Protein AF-A0A5K0WWZ9-F1 (afdb_monomer_lite)

InterPro domains:
  IPR000048 IQ motif, EF-hand binding site [PF00612] (26-44)
  IPR000048 IQ motif, EF-hand binding site [PF00612] (49-59)
  IPR027417 P-loop containing nucleoside triphosphate hydrolase [SSF52540] (1-59)

Organism: NCBI:txid210225

Foldseek 3Di:
DDPPDDDDDPPPVVVVVVVVVVVVVVVVCVVVVVVVVVVVVVVVVVVVVVVVVVVVVVD

Secondary structure (DSSP, 8-state):
--TTS----TTHHHHHHHHHHHHHHHHHHHHHHHHHHHHHHHHHHHHHHHHHHHHHHH-

pLDDT: mean 96.09, std 5.95, range [65.81, 98.88]

Sequence (59 aa):
MGRSKAFLRAGQIAVLDGKRAEVLDNAAKVIQGCWRTFVAYKDFMLKKSAAIKLQAACR

Radius of gyration: 25.01 Å; chains: 1; bounding box: 45×18×71 Å

Structure (mmCIF, N/CA/C/O backbone):
data_AF-A0A5K0WWZ9-F1
#
_entry.id   AF-A0A5K0WWZ9-F1
#
loop_
_atom_site.group_PDB
_atom_site.id
_atom_site.type_symbol
_atom_site.label_atom_id
_atom_site.label_alt_id
_atom_site.label_comp_id
_atom_site.label_asym_id
_atom_site.label_entity_id
_atom_site.label_seq_id
_atom_site.pdbx_PDB_ins_code
_atom_site.Cartn_x
_atom_site.Cartn_y
_atom_site.Cartn_z
_atom_site.occupancy
_atom_site.B_iso_or_equiv
_atom_site.auth_seq_id
_atom_site.auth_comp_id
_atom_site.auth_asym_id
_atom_site.auth_atom_id
_atom_site.pdbx_PDB_model_num
ATOM 1 N N . MET A 1 1 ? 21.437 8.912 -33.622 1.00 65.81 1 MET A N 1
ATOM 2 C CA . MET A 1 1 ? 20.314 8.917 -32.657 1.00 65.81 1 MET A CA 1
ATOM 3 C C . MET A 1 1 ? 19.063 9.368 -33.393 1.00 65.81 1 MET A C 1
ATOM 5 O O . MET A 1 1 ? 19.141 10.363 -34.104 1.00 65.81 1 MET A O 1
ATOM 9 N N . GLY A 1 2 ? 17.965 8.612 -33.339 1.00 80.00 2 GLY A N 1
ATOM 10 C CA . GLY A 1 2 ? 16.744 8.975 -34.070 1.00 80.00 2 GLY A CA 1
ATOM 11 C C . GLY A 1 2 ? 16.004 10.129 -33.391 1.00 80.00 2 GLY A C 1
ATOM 12 O O . GLY A 1 2 ? 15.928 10.181 -32.170 1.00 80.00 2 GLY A O 1
ATOM 13 N N . ARG A 1 3 ? 15.460 11.055 -34.187 1.00 89.88 3 ARG A N 1
ATOM 14 C CA . ARG A 1 3 ? 14.870 12.321 -33.709 1.00 89.88 3 ARG A CA 1
ATOM 15 C C . ARG A 1 3 ? 13.612 12.168 -32.840 1.00 89.88 3 ARG A C 1
ATOM 17 O O . ARG A 1 3 ? 13.268 13.112 -32.146 1.00 89.88 3 ARG A O 1
ATOM 24 N N . SER A 1 4 ? 12.924 11.024 -32.882 1.00 95.38 4 SER A N 1
ATOM 25 C CA . SER A 1 4 ? 11.586 10.854 -32.286 1.00 95.38 4 SER A CA 1
ATOM 26 C C . SER A 1 4 ? 11.461 9.741 -31.243 1.00 95.38 4 SER A C 1
ATOM 28 O O . SER A 1 4 ? 10.381 9.566 -30.683 1.00 95.38 4 SER A O 1
ATOM 30 N N . LYS A 1 5 ? 12.514 8.951 -30.991 1.00 92.44 5 LYS A N 1
ATOM 31 C CA . LYS A 1 5 ? 12.449 7.794 -30.081 1.00 92.44 5 LYS A CA 1
ATOM 32 C C . LYS A 1 5 ? 13.739 7.637 -29.286 1.00 92.44 5 LYS A C 1
ATOM 34 O O . LYS A 1 5 ? 14.820 7.941 -29.787 1.00 92.44 5 LYS A O 1
ATOM 39 N N . ALA A 1 6 ? 13.616 7.115 -28.069 1.00 90.56 6 ALA A N 1
ATOM 40 C CA . ALA A 1 6 ? 14.758 6.691 -27.272 1.00 90.56 6 ALA A CA 1
ATOM 41 C C . ALA A 1 6 ? 15.308 5.363 -27.816 1.00 90.56 6 ALA A C 1
ATOM 43 O O . ALA A 1 6 ? 14.546 4.444 -28.112 1.00 90.56 6 ALA A O 1
ATOM 44 N N . PHE A 1 7 ? 16.631 5.269 -27.950 1.00 93.12 7 PHE A N 1
ATOM 45 C CA . PHE A 1 7 ? 17.319 4.060 -28.400 1.00 93.12 7 PHE A CA 1
ATOM 46 C C . PHE A 1 7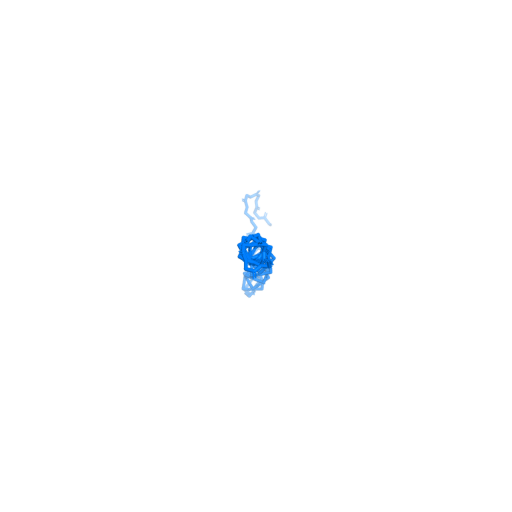 ? 18.048 3.449 -27.212 1.00 93.12 7 PHE A C 1
ATOM 48 O O . PHE A 1 7 ? 18.887 4.104 -26.598 1.00 93.12 7 PHE A O 1
ATOM 55 N N . LEU A 1 8 ? 17.723 2.198 -26.908 1.00 93.06 8 LEU A N 1
ATOM 56 C CA . LEU A 1 8 ? 18.319 1.435 -25.821 1.00 93.06 8 LEU A CA 1
ATOM 57 C C . LEU A 1 8 ? 19.064 0.229 -26.397 1.00 93.06 8 LEU A C 1
ATOM 59 O O . LEU A 1 8 ? 18.624 -0.386 -27.368 1.00 9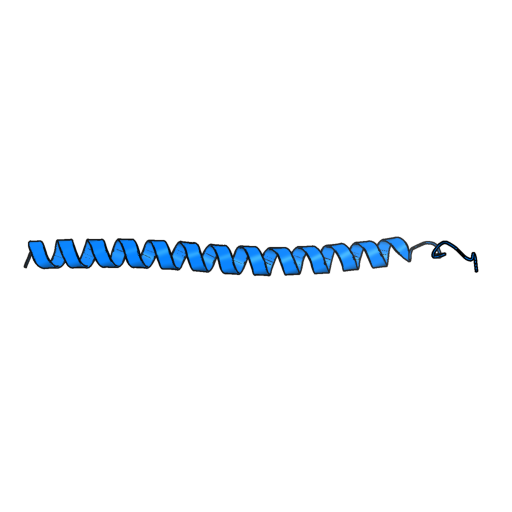3.06 8 LEU A O 1
ATOM 63 N N . ARG A 1 9 ? 20.198 -0.109 -25.789 1.00 94.38 9 ARG A N 1
ATOM 64 C CA . ARG A 1 9 ? 20.902 -1.374 -26.006 1.00 94.38 9 ARG A CA 1
ATOM 65 C C . ARG A 1 9 ? 20.185 -2.503 -25.266 1.00 94.38 9 ARG A C 1
ATOM 67 O O . ARG A 1 9 ? 19.430 -2.266 -24.318 1.00 94.38 9 ARG A O 1
ATOM 74 N N . ALA A 1 10 ? 20.459 -3.738 -25.683 1.00 91.69 10 ALA A N 1
ATOM 75 C CA . ALA A 1 10 ? 19.950 -4.931 -25.014 1.00 91.69 10 ALA A CA 1
ATOM 76 C C . ALA A 1 10 ? 20.227 -4.877 -23.498 1.00 91.69 10 ALA A C 1
ATOM 78 O O . ALA A 1 10 ? 21.303 -4.463 -23.069 1.00 91.69 10 ALA A O 1
ATOM 79 N N . GLY A 1 11 ? 19.231 -5.248 -22.692 1.00 92.44 11 GLY A N 1
ATOM 80 C CA . GLY A 1 11 ? 19.313 -5.256 -21.227 1.00 92.44 11 GLY A CA 1
ATOM 81 C C . GLY A 1 11 ? 18.995 -3.926 -20.530 1.00 92.44 11 GLY A C 1
ATOM 82 O O . GLY A 1 11 ? 18.580 -3.949 -19.376 1.00 92.44 11 GLY A O 1
ATOM 83 N N . GLN A 1 12 ? 19.089 -2.771 -21.204 1.00 96.81 12 GLN A N 1
ATOM 84 C CA . GLN A 1 12 ? 18.799 -1.482 -20.550 1.00 96.81 12 GLN A CA 1
ATOM 85 C C . GLN A 1 12 ? 17.316 -1.323 -20.193 1.00 96.81 12 GLN A C 1
ATOM 87 O O . GLN A 1 12 ? 16.995 -0.780 -19.139 1.00 96.81 12 GLN A O 1
ATOM 92 N N . ILE A 1 13 ? 16.413 -1.830 -21.039 1.00 96.31 13 ILE A N 1
ATOM 93 C CA . ILE A 1 13 ? 14.971 -1.775 -20.769 1.00 96.31 13 ILE A CA 1
ATOM 94 C C . ILE A 1 13 ? 14.595 -2.582 -19.520 1.00 96.31 13 ILE A C 1
ATOM 96 O O . ILE A 1 13 ?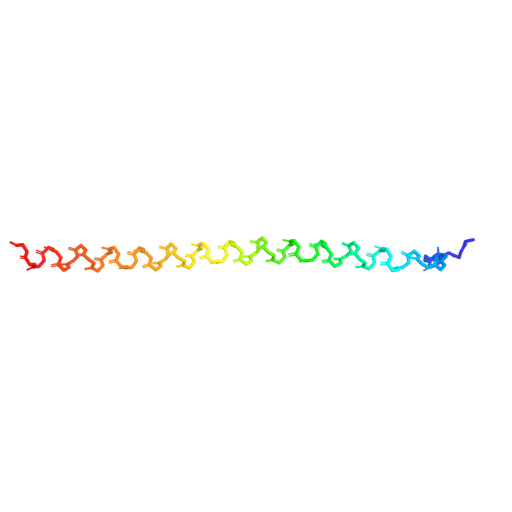 13.842 -2.091 -18.692 1.00 96.31 13 ILE A O 1
ATOM 100 N N . ALA A 1 14 ? 15.212 -3.752 -19.315 1.00 97.00 14 ALA A N 1
ATOM 101 C CA . ALA A 1 14 ? 14.953 -4.593 -18.148 1.00 97.00 14 ALA A CA 1
ATOM 102 C C . ALA A 1 14 ? 15.376 -3.908 -16.837 1.00 97.00 14 ALA A C 1
ATOM 104 O O . ALA A 1 14 ? 14.684 -4.016 -15.828 1.00 97.00 14 ALA A O 1
ATOM 105 N N . VAL A 1 15 ? 16.484 -3.158 -16.857 1.00 97.25 15 VAL A N 1
ATOM 106 C CA . VAL A 1 15 ? 16.923 -2.364 -15.698 1.00 97.25 15 VAL A CA 1
ATOM 107 C C . VAL A 1 15 ? 15.929 -1.238 -15.397 1.00 97.25 15 VAL A C 1
ATOM 109 O O . VAL A 1 15 ? 15.577 -1.022 -14.236 1.00 97.25 15 VAL A O 1
ATOM 112 N N . LEU A 1 16 ? 15.445 -0.538 -16.429 1.00 97.88 16 LEU A N 1
ATOM 113 C CA . LEU A 1 16 ? 14.444 0.521 -16.269 1.00 97.88 16 LEU A CA 1
ATOM 114 C C . LEU A 1 16 ? 13.109 -0.027 -15.752 1.00 97.88 16 LEU A C 1
ATOM 116 O O . LEU A 1 16 ? 12.526 0.562 -14.842 1.00 97.88 16 LEU A O 1
ATOM 120 N N . ASP A 1 17 ? 12.657 -1.166 -16.273 1.00 98.00 17 ASP A N 1
ATOM 121 C CA . ASP A 1 17 ? 11.433 -1.830 -15.822 1.00 98.00 17 ASP A CA 1
ATOM 122 C C . ASP A 1 17 ? 11.552 -2.315 -14.374 1.00 98.00 17 ASP A C 1
ATOM 124 O O . ASP A 1 17 ? 10.626 -2.119 -13.585 1.00 98.00 17 ASP A O 1
ATOM 128 N N . GLY A 1 18 ? 12.713 -2.857 -13.988 1.00 98.38 18 GLY A N 1
ATOM 129 C CA . GLY A 1 18 ? 13.005 -3.217 -12.602 1.00 98.38 18 GLY A CA 1
ATOM 130 C C . GLY A 1 18 ? 12.916 -2.011 -11.666 1.00 98.38 18 GLY A C 1
ATOM 131 O O . GLY A 1 18 ? 12.227 -2.064 -10.645 1.00 98.38 18 GLY A O 1
ATOM 132 N N . LYS A 1 19 ? 13.528 -0.879 -12.044 1.00 98.44 19 LYS A N 1
ATOM 133 C CA . LYS A 1 19 ? 13.453 0.339 -11.227 1.00 98.44 19 LYS A CA 1
ATOM 134 C C . LYS A 1 19 ? 12.038 0.910 -11.165 1.00 98.44 19 LYS A C 1
ATOM 136 O O . LYS A 1 19 ? 11.603 1.374 -10.112 1.00 98.44 19 LYS A O 1
ATOM 141 N N . ARG A 1 20 ? 11.299 0.858 -12.276 1.00 98.56 20 ARG A N 1
ATOM 142 C CA . ARG A 1 20 ? 9.893 1.271 -12.328 1.00 98.56 20 ARG A CA 1
ATOM 143 C C . ARG A 1 20 ? 9.039 0.431 -11.378 1.00 98.56 20 ARG A C 1
ATOM 145 O O . ARG A 1 20 ? 8.231 1.002 -10.651 1.00 98.56 20 ARG A O 1
ATOM 152 N N . ALA A 1 21 ? 9.226 -0.889 -11.357 1.00 98.69 21 ALA A N 1
ATOM 153 C CA . ALA A 1 21 ? 8.510 -1.779 -10.449 1.00 98.69 21 ALA A CA 1
ATOM 154 C C . ALA A 1 21 ? 8.802 -1.451 -8.975 1.00 98.69 21 ALA A C 1
ATOM 156 O O . ALA A 1 21 ? 7.869 -1.338 -8.185 1.00 98.69 21 ALA A O 1
ATOM 157 N N . GLU A 1 22 ? 10.068 -1.210 -8.622 1.00 98.75 22 GLU A N 1
ATOM 158 C CA . GLU A 1 22 ? 10.476 -0.824 -7.264 1.00 98.75 22 GLU A CA 1
ATOM 159 C C . GLU A 1 22 ? 9.810 0.486 -6.806 1.00 98.75 22 GLU A C 1
ATOM 161 O O . GLU A 1 22 ? 9.277 0.574 -5.701 1.00 98.75 22 GLU A O 1
ATOM 166 N N . VAL A 1 23 ? 9.799 1.511 -7.665 1.00 98.69 23 VAL A N 1
ATOM 167 C CA . VAL A 1 23 ? 9.166 2.803 -7.349 1.00 98.69 23 VAL A CA 1
ATOM 168 C C . VAL A 1 23 ? 7.657 2.645 -7.151 1.00 98.69 23 VAL A C 1
ATOM 170 O O . VAL A 1 23 ? 7.102 3.211 -6.208 1.00 98.69 23 VAL A O 1
ATOM 173 N N . LEU A 1 24 ? 6.994 1.865 -8.009 1.00 98.81 24 LEU A N 1
ATOM 174 C CA . LEU A 1 24 ? 5.557 1.609 -7.899 1.00 98.81 24 LEU A CA 1
ATOM 175 C C . LEU A 1 24 ? 5.208 0.816 -6.632 1.00 98.81 24 LEU A C 1
ATOM 177 O O . LEU A 1 24 ? 4.248 1.170 -5.949 1.00 98.81 24 LEU A O 1
ATOM 181 N N . ASP A 1 25 ? 5.993 -0.206 -6.288 1.00 98.81 25 ASP A N 1
ATOM 182 C CA . ASP A 1 25 ? 5.809 -0.992 -5.062 1.00 98.81 25 ASP A CA 1
ATOM 183 C C . ASP A 1 25 ? 5.980 -0.126 -3.805 1.00 98.81 25 ASP A C 1
ATOM 185 O O . ASP A 1 25 ? 5.133 -0.142 -2.908 1.00 98.81 25 ASP A O 1
ATOM 189 N N . ASN A 1 26 ? 7.015 0.717 -3.768 1.00 98.81 26 ASN A N 1
ATOM 190 C CA . ASN A 1 26 ? 7.232 1.647 -2.662 1.00 98.81 26 ASN A CA 1
ATOM 191 C C . ASN A 1 26 ? 6.077 2.650 -2.517 1.00 98.81 26 ASN A C 1
ATOM 193 O O . ASN A 1 26 ? 5.575 2.857 -1.409 1.00 98.81 26 ASN A O 1
ATOM 197 N N . ALA A 1 27 ? 5.603 3.232 -3.622 1.00 98.69 27 ALA A N 1
ATOM 198 C CA . ALA A 1 27 ? 4.457 4.139 -3.601 1.00 98.69 27 ALA A CA 1
ATOM 199 C C . ALA A 1 27 ? 3.184 3.438 -3.092 1.00 98.69 27 ALA A C 1
ATOM 201 O O . ALA A 1 27 ? 2.465 3.981 -2.247 1.00 98.69 27 ALA A O 1
ATOM 202 N N . ALA A 1 28 ? 2.932 2.207 -3.548 1.00 98.81 28 ALA A N 1
ATOM 203 C CA . ALA A 1 28 ? 1.801 1.409 -3.095 1.00 98.81 28 ALA A CA 1
ATOM 204 C C . ALA A 1 28 ? 1.877 1.122 -1.588 1.00 98.81 28 ALA A C 1
ATOM 206 O O . ALA A 1 28 ? 0.885 1.309 -0.881 1.00 98.81 28 ALA A O 1
ATOM 207 N N . LYS A 1 29 ? 3.050 0.739 -1.069 1.00 98.81 29 LYS A N 1
ATOM 208 C CA . LYS A 1 29 ? 3.263 0.499 0.368 1.00 98.81 29 LYS A CA 1
ATOM 209 C C . LYS A 1 29 ? 2.964 1.734 1.214 1.00 98.81 29 LYS A C 1
ATOM 211 O O . LYS A 1 29 ? 2.301 1.599 2.242 1.00 98.81 29 LYS A O 1
ATOM 216 N N . VAL A 1 30 ? 3.382 2.922 0.772 1.00 98.81 30 VAL A N 1
ATOM 217 C CA . VAL A 1 30 ? 3.096 4.188 1.470 1.00 98.81 30 VAL A CA 1
ATOM 218 C C . VAL A 1 30 ? 1.592 4.455 1.517 1.00 98.81 30 VAL A C 1
ATOM 220 O O . VAL A 1 30 ? 1.037 4.616 2.603 1.00 98.81 30 VAL A O 1
ATOM 223 N N . ILE A 1 31 ? 0.912 4.427 0.367 1.00 98.81 31 ILE A N 1
ATOM 224 C CA . ILE A 1 31 ? -0.533 4.700 0.281 1.00 98.81 31 ILE A CA 1
ATOM 225 C C . ILE A 1 31 ? -1.325 3.705 1.134 1.00 98.81 31 ILE A C 1
ATOM 227 O O . ILE A 1 31 ? -2.168 4.092 1.947 1.00 98.81 31 ILE A O 1
ATOM 231 N N . GLN A 1 32 ? -1.033 2.413 0.985 1.00 98.88 32 GLN A N 1
ATOM 232 C CA . GLN A 1 32 ? -1.713 1.377 1.749 1.00 98.88 32 GLN A CA 1
ATOM 233 C C . GLN A 1 32 ? -1.400 1.480 3.251 1.00 98.88 32 GLN A C 1
ATOM 235 O O . GLN A 1 32 ? -2.271 1.205 4.073 1.00 98.88 32 GLN A O 1
ATOM 240 N N . GLY A 1 33 ? -0.178 1.867 3.628 1.00 98.81 33 GLY A N 1
ATOM 241 C CA . GLY A 1 33 ? 0.211 2.115 5.017 1.00 98.81 33 GLY A CA 1
ATOM 242 C C . GLY A 1 33 ? -0.606 3.240 5.648 1.00 98.81 33 GLY A C 1
ATOM 243 O O . GLY A 1 33 ? -1.213 3.039 6.700 1.00 98.81 33 GLY A O 1
ATOM 244 N N . CYS A 1 34 ? -0.711 4.386 4.969 1.00 98.81 34 CYS A N 1
ATOM 245 C CA . CYS A 1 34 ? -1.554 5.501 5.405 1.00 98.81 34 CYS A CA 1
ATOM 246 C C . CYS A 1 34 ? -3.018 5.075 5.581 1.00 98.81 34 CYS A C 1
ATOM 248 O O . CYS A 1 34 ? -3.637 5.390 6.599 1.00 98.81 34 CYS A O 1
ATOM 250 N N . TRP A 1 35 ? -3.558 4.312 4.625 1.00 98.81 35 TRP A N 1
ATOM 251 C CA . TRP A 1 35 ? -4.925 3.801 4.703 1.00 98.81 35 TRP A CA 1
ATOM 252 C C . TRP A 1 35 ? -5.147 2.886 5.914 1.00 98.81 35 TRP A C 1
ATOM 254 O O . TRP A 1 35 ? -6.099 3.083 6.669 1.00 98.81 35 TRP A O 1
ATOM 264 N N . ARG A 1 36 ? -4.255 1.912 6.144 1.00 98.81 36 ARG A N 1
ATOM 265 C CA . ARG A 1 36 ? -4.350 0.988 7.289 1.00 98.81 36 ARG A CA 1
ATOM 266 C C . ARG A 1 36 ? -4.336 1.741 8.621 1.00 98.81 36 ARG A C 1
ATOM 268 O O . ARG A 1 36 ? -5.159 1.449 9.486 1.00 98.81 36 ARG A O 1
ATOM 275 N N . THR A 1 37 ? -3.464 2.741 8.761 1.00 98.75 37 THR A N 1
ATOM 276 C CA . THR A 1 37 ? -3.409 3.598 9.956 1.00 98.75 37 THR A CA 1
ATOM 277 C C . THR A 1 37 ? -4.707 4.375 10.160 1.00 98.75 37 THR A C 1
ATOM 279 O O . THR A 1 37 ? -5.236 4.406 11.271 1.00 98.75 37 THR A O 1
ATOM 282 N N . PHE A 1 38 ? -5.255 4.967 9.097 1.00 98.75 38 PHE A N 1
ATOM 283 C CA . PHE A 1 38 ? -6.519 5.700 9.166 1.00 98.75 38 PHE A CA 1
ATOM 284 C C . PHE A 1 38 ? -7.681 4.809 9.627 1.00 98.75 38 PHE A C 1
ATOM 286 O O . PHE A 1 38 ? -8.423 5.184 10.538 1.00 98.75 38 PHE A O 1
ATOM 293 N N . VAL A 1 39 ? -7.814 3.614 9.042 1.00 98.81 39 VAL A N 1
ATOM 294 C CA . VAL A 1 39 ? -8.857 2.648 9.419 1.00 98.81 39 VAL A CA 1
ATOM 295 C C . VAL A 1 39 ? -8.709 2.231 10.884 1.00 98.81 39 VAL A C 1
ATOM 297 O O . VAL A 1 39 ? -9.673 2.320 11.642 1.00 98.81 39 VAL A O 1
ATOM 300 N N . ALA A 1 40 ? -7.498 1.865 11.318 1.00 98.75 40 ALA A N 1
ATOM 301 C CA . ALA A 1 40 ? -7.241 1.464 12.701 1.00 98.75 40 ALA A CA 1
ATOM 302 C C . ALA A 1 40 ? -7.567 2.582 13.709 1.00 98.75 40 ALA A C 1
ATOM 304 O O . ALA A 1 40 ? -8.174 2.322 14.751 1.00 98.75 40 ALA A O 1
ATOM 305 N N . TYR A 1 41 ? -7.213 3.831 13.391 1.00 98.75 41 TYR A N 1
ATOM 306 C CA . TYR A 1 41 ? -7.534 4.988 14.227 1.00 98.75 41 TYR A CA 1
ATOM 307 C C . TYR A 1 41 ? -9.047 5.208 14.344 1.00 98.75 41 TYR A C 1
ATOM 309 O O . TYR A 1 41 ? -9.565 5.393 15.448 1.00 98.75 41 TYR A O 1
ATOM 317 N N . LYS A 1 42 ? -9.775 5.141 13.223 1.00 98.69 42 LYS A N 1
ATOM 318 C CA . LYS A 1 42 ? -11.235 5.283 13.210 1.00 98.69 42 LYS A CA 1
ATOM 319 C C . LYS A 1 42 ? -11.909 4.201 14.059 1.00 98.69 42 LYS A C 1
ATOM 321 O O . LYS A 1 42 ? -12.753 4.523 14.896 1.00 98.69 42 LYS A O 1
ATOM 326 N N . ASP A 1 43 ? -11.495 2.948 13.899 1.00 98.81 43 ASP A N 1
ATOM 327 C CA . ASP A 1 43 ? -12.028 1.821 14.668 1.00 98.81 43 ASP A CA 1
ATOM 328 C C . ASP A 1 43 ? -11.752 1.964 16.165 1.00 98.81 43 ASP A C 1
ATOM 330 O O . ASP A 1 43 ? -12.630 1.708 16.993 1.00 98.81 43 ASP A O 1
ATOM 334 N N . PHE A 1 44 ? -10.541 2.393 16.527 1.00 98.62 44 PHE A N 1
ATOM 335 C CA . PHE A 1 44 ? -10.182 2.667 17.913 1.00 98.62 44 PHE A CA 1
ATOM 336 C C . PHE A 1 44 ? -11.075 3.752 18.523 1.00 98.62 44 PHE A C 1
ATOM 338 O O . PHE A 1 44 ? -11.607 3.564 19.617 1.00 98.62 44 PHE A O 1
ATOM 345 N N . MET A 1 45 ? -11.287 4.862 17.814 1.00 98.75 45 MET A N 1
ATOM 346 C CA . MET A 1 45 ? -12.118 5.967 18.298 1.00 98.75 45 MET A CA 1
ATOM 347 C C . MET A 1 45 ? -13.576 5.545 18.517 1.00 98.75 45 MET A C 1
ATOM 349 O O . MET A 1 45 ? -14.168 5.896 19.541 1.00 98.75 45 MET A O 1
ATOM 353 N N . LEU A 1 46 ? -14.137 4.743 17.605 1.00 98.69 46 LEU A N 1
ATOM 354 C CA . LEU A 1 46 ? -15.485 4.188 17.754 1.00 98.69 46 LEU A CA 1
ATOM 355 C C . LEU A 1 46 ? -15.587 3.282 18.987 1.00 98.69 46 LEU A C 1
ATOM 357 O O . LEU A 1 46 ? -16.479 3.468 19.819 1.00 98.69 46 LEU A O 1
ATOM 361 N N . LYS A 1 47 ? -14.639 2.352 19.152 1.00 98.62 47 LYS A N 1
ATOM 362 C CA . LYS A 1 47 ? -14.586 1.438 20.306 1.00 98.62 47 LYS A CA 1
ATOM 363 C C . LYS A 1 47 ? -14.419 2.195 21.620 1.00 98.62 47 LYS A C 1
ATOM 365 O O . LYS A 1 47 ? -15.124 1.905 22.582 1.00 98.62 47 LYS A O 1
ATOM 370 N N . LYS A 1 48 ? -13.542 3.201 21.654 1.00 98.56 48 LYS A N 1
ATOM 371 C CA . LYS A 1 48 ? -13.336 4.065 22.822 1.00 98.56 48 LYS A CA 1
ATOM 372 C C . LYS A 1 48 ? -14.627 4.785 23.213 1.00 98.56 48 LYS A C 1
ATOM 374 O O . LYS A 1 48 ? -14.984 4.783 24.386 1.00 98.56 48 LYS A O 1
ATOM 379 N N . SER A 1 49 ? -15.341 5.372 22.250 1.00 98.50 49 SER A N 1
ATOM 380 C CA . S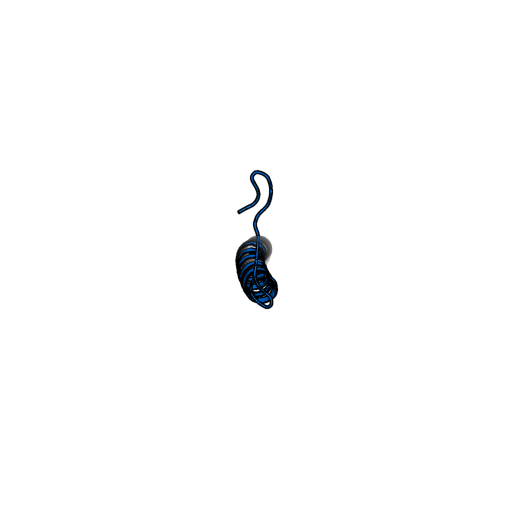ER A 1 49 ? -16.616 6.048 22.522 1.00 98.50 49 SER A CA 1
ATOM 381 C C . SER A 1 49 ? -17.666 5.086 23.086 1.00 98.50 49 SER A C 1
ATOM 383 O O . SER A 1 49 ? -18.327 5.412 24.071 1.00 98.50 49 SER A O 1
ATOM 385 N N . ALA A 1 50 ? -17.787 3.887 22.507 1.00 98.38 50 ALA A N 1
ATOM 386 C CA . ALA A 1 50 ? -18.701 2.859 22.998 1.00 98.38 50 ALA A CA 1
ATOM 387 C C . ALA A 1 50 ? -18.346 2.402 24.424 1.00 98.38 50 ALA A C 1
ATOM 389 O O . ALA A 1 50 ? -19.225 2.344 25.282 1.00 98.38 50 ALA A O 1
ATOM 390 N N . ALA A 1 51 ? -17.062 2.151 24.696 1.00 98.31 51 ALA A N 1
ATOM 391 C CA . ALA A 1 51 ? -16.581 1.753 26.015 1.00 98.31 51 ALA A CA 1
ATOM 392 C C . ALA A 1 51 ? -16.882 2.814 27.081 1.00 98.31 51 ALA A C 1
ATOM 394 O O . ALA A 1 51 ? -17.400 2.468 28.137 1.00 98.31 51 ALA A O 1
ATOM 395 N N . ILE A 1 52 ? -16.637 4.099 26.792 1.00 98.19 52 ILE A N 1
ATOM 396 C CA . ILE A 1 52 ? -16.940 5.200 27.721 1.00 98.19 52 ILE A CA 1
ATOM 397 C C . ILE A 1 52 ? -18.437 5.247 28.046 1.00 98.19 52 ILE A C 1
ATOM 399 O O . ILE A 1 52 ? -18.802 5.365 29.212 1.00 98.19 52 ILE A O 1
ATOM 403 N N . LYS A 1 53 ? -19.310 5.128 27.036 1.00 98.06 53 LYS A N 1
ATOM 404 C CA . LYS A 1 53 ? -20.770 5.131 27.242 1.00 98.06 53 LYS A CA 1
ATOM 405 C C . LYS A 1 53 ? -21.226 3.957 28.105 1.00 98.06 53 LYS A C 1
ATOM 407 O O . LYS A 1 53 ? -22.008 4.155 29.026 1.00 98.06 53 LYS A O 1
ATOM 412 N N . LEU A 1 54 ? -20.713 2.758 27.832 1.00 97.88 54 LEU A N 1
ATOM 413 C CA . LEU A 1 54 ? -21.020 1.569 28.624 1.00 97.88 54 LEU A CA 1
ATOM 414 C C . LEU A 1 54 ? -20.533 1.726 30.070 1.00 97.88 54 LEU A C 1
ATOM 416 O O . LEU A 1 54 ? -21.286 1.490 31.006 1.00 97.88 54 LEU A O 1
ATOM 420 N N . GLN A 1 55 ? -19.294 2.186 30.255 1.00 97.69 55 GLN A N 1
ATOM 421 C CA . GLN A 1 55 ? -18.713 2.425 31.576 1.00 97.69 55 GLN A CA 1
ATOM 422 C C . GLN A 1 55 ? -19.490 3.475 32.374 1.00 97.69 55 GLN A C 1
ATOM 424 O O . GLN A 1 55 ? -19.609 3.328 33.583 1.00 97.69 55 GLN A O 1
ATOM 429 N N . ALA A 1 56 ? -20.004 4.521 31.723 1.00 97.31 56 ALA A N 1
ATOM 430 C CA . ALA A 1 56 ? -20.821 5.542 32.372 1.00 97.31 56 ALA A CA 1
ATOM 431 C C . ALA A 1 56 ? -22.214 5.027 32.761 1.00 97.31 56 ALA A C 1
ATOM 433 O O . ALA A 1 56 ? -22.745 5.465 33.769 1.00 97.31 56 ALA A O 1
ATOM 434 N N . ALA A 1 57 ? -22.796 4.106 31.984 1.00 96.88 57 ALA A N 1
ATOM 435 C CA . ALA A 1 57 ? -24.098 3.510 32.289 1.00 96.88 57 ALA A CA 1
ATOM 436 C C . ALA A 1 57 ? -24.038 2.447 33.401 1.00 96.88 57 ALA A C 1
ATOM 438 O O . ALA A 1 57 ? -25.042 2.197 34.060 1.00 96.88 57 ALA A O 1
ATOM 439 N N . CYS A 1 58 ? -22.888 1.789 33.578 1.00 92.00 58 CYS A N 1
ATOM 440 C CA . CYS A 1 58 ? -22.685 0.761 34.604 1.00 92.00 58 CYS A CA 1
ATOM 441 C C . CYS A 1 58 ? -22.076 1.288 35.916 1.00 92.00 58 CYS A C 1
ATOM 443 O O . CYS A 1 58 ? -21.928 0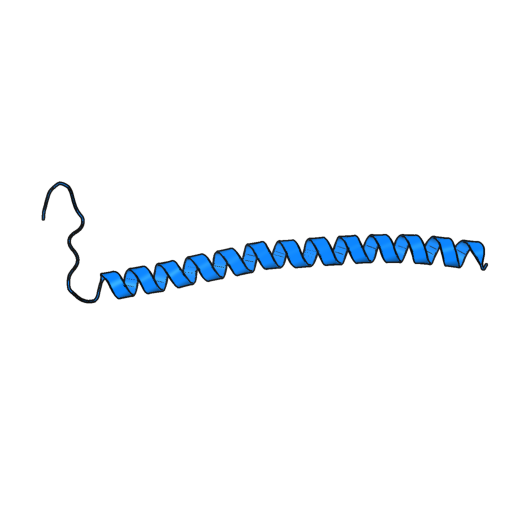.503 36.852 1.00 92.00 58 CYS A O 1
ATOM 445 N N . ARG A 1 59 ? -21.657 2.558 35.963 1.00 73.75 59 ARG A N 1
ATOM 446 C CA . ARG A 1 59 ? -21.225 3.247 37.190 1.00 73.75 59 ARG A CA 1
ATOM 447 C C . ARG A 1 59 ? -22.419 3.902 37.862 1.00 73.75 59 ARG A C 1
ATOM 449 O O . ARG A 1 59 ? -22.405 3.918 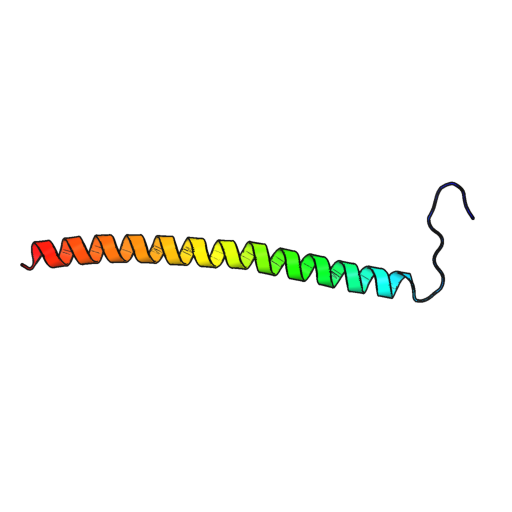39.109 1.00 73.75 59 ARG A O 1
#